Protein AF-A0A0F3P1A0-F1 (afdb_monomer_lite)

Organism: NCBI:txid1359175

pLDDT: mean 90.3, std 9.81, range [56.38, 98.12]

Structure (mmCIF, N/CA/C/O backbone):
data_AF-A0A0F3P1A0-F1
#
_entry.id   AF-A0A0F3P1A0-F1
#
loop_
_atom_site.group_PDB
_atom_site.id
_atom_site.type_symbol
_atom_site.label_atom_id
_atom_site.label_alt_id
_atom_site.label_comp_id
_atom_site.label_asym_id
_atom_site.label_entity_id
_atom_site.label_seq_id
_atom_site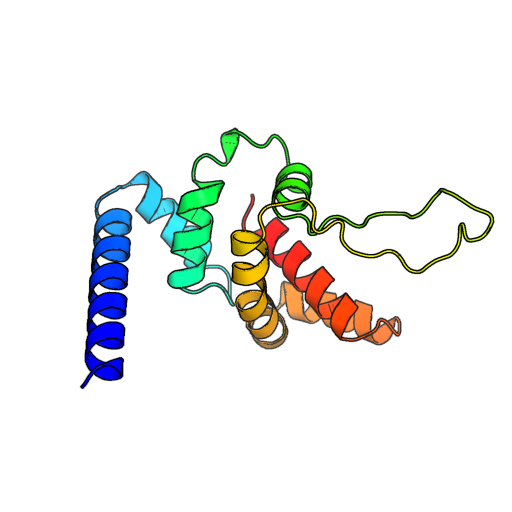.pdbx_PDB_ins_code
_atom_site.Cartn_x
_atom_site.Cartn_y
_atom_site.Cartn_z
_atom_site.occupancy
_atom_site.B_iso_or_equiv
_atom_site.auth_seq_id
_atom_site.auth_comp_id
_atom_site.auth_asym_id
_atom_site.auth_atom_id
_atom_site.pdbx_PDB_model_num
ATOM 1 N N . MET A 1 1 ? 11.809 9.428 28.218 1.00 76.19 1 MET A N 1
ATOM 2 C CA . MET A 1 1 ? 10.905 10.558 28.530 1.00 76.19 1 MET A CA 1
ATOM 3 C C . MET A 1 1 ? 10.179 11.148 27.311 1.00 76.19 1 MET A C 1
ATOM 5 O O . MET A 1 1 ? 8.964 11.060 27.294 1.00 76.19 1 MET A O 1
ATOM 9 N N . HIS A 1 2 ? 10.830 11.709 26.273 1.00 89.69 2 HIS A N 1
ATOM 10 C CA . HIS A 1 2 ? 10.086 12.252 25.104 1.00 89.69 2 HIS A CA 1
ATOM 11 C C . HIS A 1 2 ? 9.633 11.184 24.087 1.00 89.69 2 HIS A C 1
ATOM 13 O O . HIS A 1 2 ? 8.513 11.244 23.590 1.00 89.69 2 HIS A O 1
ATOM 19 N N . ILE A 1 3 ? 10.477 10.185 23.799 1.00 94.25 3 ILE A N 1
ATOM 20 C CA . ILE A 1 3 ? 10.139 9.106 22.852 1.00 94.25 3 ILE A CA 1
ATOM 21 C C . ILE A 1 3 ? 8.963 8.268 23.373 1.00 94.25 3 ILE A C 1
ATOM 23 O O . ILE A 1 3 ? 7.989 8.090 22.654 1.00 94.25 3 ILE A O 1
ATOM 27 N N . GLU A 1 4 ? 9.003 7.852 24.641 1.00 95.50 4 GLU A N 1
ATOM 28 C CA . GLU A 1 4 ? 7.922 7.085 25.290 1.00 95.50 4 GLU A CA 1
ATOM 29 C C . GLU A 1 4 ? 6.580 7.834 25.271 1.00 95.50 4 GLU A C 1
ATOM 31 O O . GLU A 1 4 ? 5.522 7.233 25.078 1.00 95.50 4 GLU A O 1
ATOM 36 N N . PHE A 1 5 ? 6.612 9.163 25.427 1.00 96.38 5 PHE A N 1
ATOM 37 C CA . PHE A 1 5 ? 5.421 9.997 25.293 1.00 96.38 5 PHE A CA 1
ATOM 38 C C . PHE A 1 5 ? 4.851 9.928 23.869 1.00 96.38 5 PHE A C 1
ATOM 40 O O . PHE A 1 5 ? 3.666 9.659 23.695 1.00 96.38 5 PHE A O 1
ATOM 47 N N . LEU A 1 6 ? 5.687 10.101 22.839 1.00 96.75 6 LEU A N 1
ATOM 48 C CA . LEU A 1 6 ? 5.242 10.011 21.444 1.00 96.75 6 LEU A CA 1
ATOM 49 C C . LEU A 1 6 ? 4.725 8.612 21.082 1.00 96.75 6 LEU A C 1
ATOM 51 O O . LEU A 1 6 ? 3.733 8.501 20.366 1.00 96.75 6 LEU A O 1
ATOM 55 N N . GLU A 1 7 ? 5.353 7.551 21.585 1.00 96.44 7 GLU A N 1
ATOM 56 C CA . GLU A 1 7 ? 4.877 6.174 21.405 1.00 96.44 7 GLU A CA 1
ATOM 57 C C . GLU A 1 7 ? 3.496 5.966 22.033 1.00 96.44 7 GLU A C 1
ATOM 59 O O . GLU A 1 7 ? 2.625 5.338 21.425 1.00 96.44 7 GLU A O 1
ATOM 64 N N . THR A 1 8 ? 3.268 6.552 23.210 1.00 97.00 8 THR A N 1
ATOM 65 C CA . THR A 1 8 ? 1.964 6.529 23.881 1.00 97.00 8 THR A CA 1
ATOM 66 C C . THR A 1 8 ? 0.910 7.256 23.047 1.00 97.00 8 THR A C 1
ATOM 68 O O . THR A 1 8 ? -0.121 6.664 22.731 1.00 97.00 8 THR A O 1
ATOM 71 N N . GLN A 1 9 ? 1.202 8.474 22.574 1.00 96.88 9 GLN A N 1
ATOM 72 C CA . GLN A 1 9 ? 0.285 9.227 21.709 1.00 96.88 9 GLN A CA 1
ATOM 73 C C . GLN A 1 9 ? -0.031 8.481 20.402 1.00 96.88 9 GLN A C 1
ATOM 75 O O . GLN A 1 9 ? -1.174 8.485 19.945 1.00 96.88 9 GLN A O 1
ATOM 80 N N . ILE A 1 10 ? 0.961 7.826 19.784 1.00 95.62 10 ILE A N 1
ATOM 81 C CA . ILE A 1 10 ? 0.745 7.011 18.578 1.00 95.62 10 ILE A CA 1
ATOM 82 C C . ILE A 1 10 ? -0.238 5.881 18.882 1.00 95.62 10 ILE A C 1
ATOM 84 O O . ILE A 1 10 ? -1.197 5.693 18.135 1.00 95.62 10 ILE A O 1
ATOM 88 N N . LYS A 1 11 ? -0.032 5.164 19.989 1.00 96.12 11 LYS A N 1
ATOM 89 C CA . LYS A 1 11 ? -0.885 4.044 20.388 1.00 96.12 11 LYS A CA 1
ATOM 90 C C . LYS A 1 11 ? -2.317 4.489 20.685 1.00 96.12 11 LYS A C 1
ATOM 92 O O . LYS A 1 11 ? -3.255 3.819 20.261 1.00 96.12 11 LYS A O 1
ATOM 97 N N . GLU A 1 12 ? -2.493 5.617 21.367 1.00 97.56 12 GLU A N 1
ATOM 98 C CA . GLU A 1 12 ? -3.812 6.202 21.634 1.00 97.56 12 GLU A CA 1
ATOM 99 C C . GLU A 1 12 ? -4.544 6.554 20.335 1.00 97.56 12 GLU A C 1
ATOM 101 O O . GLU A 1 12 ? -5.702 6.181 20.142 1.00 97.56 12 GLU A O 1
ATOM 106 N N . ILE A 1 13 ? -3.856 7.205 19.394 1.00 96.50 13 ILE A N 1
ATOM 107 C CA . ILE A 1 13 ? -4.433 7.553 18.091 1.00 96.50 13 ILE A CA 1
ATOM 108 C C . ILE A 1 13 ? -4.792 6.288 17.299 1.00 96.50 13 ILE A C 1
ATOM 110 O O . ILE A 1 13 ? -5.871 6.217 16.711 1.00 96.50 13 ILE A O 1
ATOM 114 N N . GLU A 1 14 ? -3.932 5.268 17.296 1.00 95.75 14 GLU A N 1
ATOM 115 C CA . GLU A 1 14 ? -4.218 3.987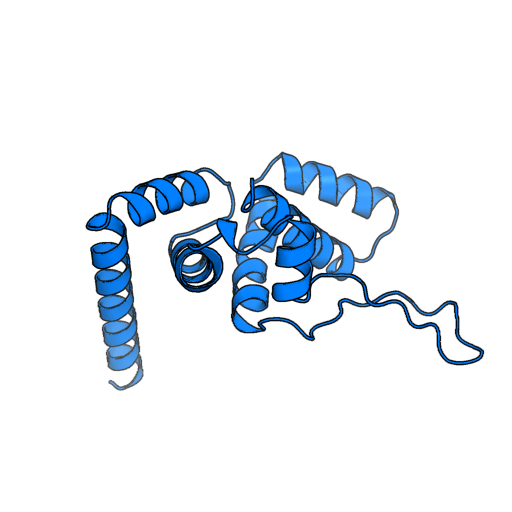 16.642 1.00 95.75 14 GLU A CA 1
ATOM 116 C C . GLU A 1 14 ? -5.454 3.300 17.246 1.00 95.75 14 GLU A C 1
ATOM 118 O O . GLU A 1 14 ? -6.289 2.767 16.510 1.00 95.75 14 GLU A O 1
ATOM 123 N N . GLN A 1 15 ? -5.632 3.365 18.569 1.00 96.56 15 GLN A N 1
ATOM 124 C CA . GLN A 1 15 ? -6.832 2.860 19.240 1.00 96.56 15 GLN A CA 1
ATOM 125 C C . GLN A 1 15 ? -8.088 3.638 18.840 1.00 96.56 15 GLN A C 1
ATOM 127 O O . GLN A 1 15 ? -9.106 3.016 18.533 1.00 96.56 15 GLN A O 1
ATOM 132 N N . LEU A 1 16 ? -8.020 4.971 18.781 1.00 97.44 16 LEU A N 1
ATOM 133 C CA . LEU A 1 16 ? -9.140 5.815 18.353 1.00 97.44 16 LEU A CA 1
ATOM 134 C C . LEU A 1 16 ? -9.544 5.539 16.899 1.00 97.44 16 LEU A C 1
ATOM 136 O O . LEU A 1 16 ? -10.735 5.432 16.600 1.00 97.44 16 LEU A O 1
ATOM 140 N N . ILE A 1 17 ? -8.570 5.359 16.003 1.00 96.19 17 ILE A N 1
ATOM 141 C CA . ILE A 1 17 ? -8.812 4.979 14.604 1.00 96.19 17 ILE A CA 1
ATOM 142 C C . ILE A 1 17 ? -9.539 3.634 14.535 1.00 96.19 17 ILE A C 1
ATOM 144 O O . ILE A 1 17 ? -10.571 3.520 13.870 1.00 96.19 17 ILE A O 1
ATOM 148 N N . ASN A 1 18 ? -9.036 2.622 15.246 1.00 95.25 18 ASN A N 1
ATOM 149 C CA . ASN A 1 18 ? -9.639 1.290 15.256 1.00 95.25 18 ASN A CA 1
ATOM 150 C C . ASN A 1 18 ? -11.051 1.310 15.852 1.00 95.25 18 ASN A C 1
ATOM 152 O O . ASN A 1 18 ? -11.957 0.670 15.317 1.00 95.25 18 ASN A O 1
ATOM 156 N N . TYR A 1 19 ? -11.259 2.080 16.922 1.00 97.12 19 TYR A N 1
ATOM 157 C CA . TYR A 1 19 ? -12.572 2.290 17.521 1.00 97.12 19 TYR A CA 1
ATOM 158 C C . TYR A 1 19 ? -13.547 2.919 16.517 1.00 97.12 19 TYR A C 1
ATOM 160 O O . TYR A 1 19 ? -14.659 2.423 16.345 1.00 97.12 19 TYR A O 1
ATOM 168 N N . HIS A 1 20 ? -13.129 3.965 15.800 1.00 95.88 20 HIS A N 1
ATOM 169 C CA . HIS A 1 20 ? -13.961 4.610 14.785 1.00 95.88 20 HIS A CA 1
ATOM 170 C C . HIS A 1 20 ? -14.322 3.657 13.633 1.00 95.88 20 HIS A C 1
ATOM 172 O O . HIS A 1 20 ? -15.485 3.577 13.241 1.00 95.88 20 HIS A O 1
ATOM 178 N N . ILE A 1 21 ? -13.349 2.894 13.119 1.00 95.00 21 ILE A N 1
ATOM 179 C CA . ILE A 1 21 ? -13.580 1.905 12.053 1.00 95.00 21 ILE A CA 1
ATOM 180 C C . ILE A 1 21 ? -14.564 0.827 12.518 1.00 95.00 21 ILE A C 1
ATOM 182 O O . ILE A 1 21 ? -15.486 0.494 11.782 1.00 95.00 21 ILE A O 1
ATOM 186 N N . LYS A 1 22 ? -14.399 0.302 13.737 1.00 95.12 22 LYS A N 1
ATOM 187 C CA . LYS A 1 22 ? -15.247 -0.770 14.279 1.00 95.12 22 LYS A CA 1
ATOM 188 C C . LYS A 1 22 ? -16.694 -0.325 14.508 1.00 95.12 22 LYS A C 1
ATOM 190 O O . LYS A 1 22 ? -17.609 -1.111 14.284 1.00 95.12 22 LYS A O 1
ATOM 195 N N . ASN A 1 23 ? -16.907 0.917 14.940 1.00 96.44 23 ASN A N 1
ATOM 196 C CA . ASN A 1 23 ? -18.242 1.432 15.263 1.00 96.44 23 ASN A CA 1
ATOM 197 C C . ASN A 1 23 ? -19.016 1.980 14.057 1.00 96.44 23 ASN A C 1
ATOM 199 O O . ASN A 1 23 ? -20.190 2.319 14.182 1.00 96.44 23 ASN A O 1
ATOM 203 N N . ASN A 1 24 ? -18.395 2.046 12.880 1.00 95.19 24 ASN A N 1
ATOM 204 C CA . ASN A 1 24 ? -19.076 2.377 11.638 1.00 95.19 24 ASN A CA 1
ATOM 205 C C . ASN A 1 24 ? -19.233 1.109 10.787 1.00 95.19 24 ASN A C 1
ATOM 207 O O . ASN A 1 24 ? -18.247 0.545 10.322 1.00 95.19 24 ASN A O 1
ATOM 211 N N . LYS A 1 25 ? -20.476 0.669 10.552 1.00 93.69 25 LYS A N 1
ATOM 212 C CA . LYS A 1 25 ? -20.773 -0.596 9.852 1.00 93.69 25 LYS A CA 1
ATOM 213 C C . LYS A 1 25 ? -20.146 -0.682 8.453 1.00 93.69 25 LYS A C 1
ATOM 215 O O . LYS A 1 25 ? -19.631 -1.733 8.085 1.00 93.69 25 LYS A O 1
ATOM 220 N N . ASP A 1 26 ? -20.182 0.405 7.683 1.00 91.19 26 ASP A N 1
ATOM 221 C CA . ASP A 1 26 ? -19.602 0.446 6.336 1.00 91.19 26 ASP A CA 1
ATOM 222 C C . ASP A 1 26 ? -18.069 0.351 6.384 1.00 91.19 26 ASP A C 1
ATOM 224 O O . ASP A 1 26 ? -17.472 -0.491 5.707 1.00 91.19 26 ASP A O 1
ATOM 228 N N . LEU A 1 27 ? -17.430 1.147 7.247 1.00 92.38 27 LEU A N 1
ATOM 229 C CA . LEU A 1 27 ? -15.975 1.113 7.415 1.00 92.38 27 LEU A CA 1
ATOM 230 C C . LEU A 1 27 ? -15.493 -0.234 7.951 1.00 92.38 27 LEU A C 1
ATOM 232 O O . LEU A 1 27 ? -14.482 -0.740 7.471 1.00 92.38 27 LEU A O 1
ATOM 236 N N . HIS A 1 28 ? -16.216 -0.831 8.898 1.00 93.50 28 HIS A N 1
ATOM 237 C CA . HIS A 1 28 ? -15.891 -2.140 9.448 1.00 93.50 28 HIS A CA 1
ATOM 238 C C . HIS A 1 28 ? -15.913 -3.227 8.367 1.00 93.50 28 HIS A C 1
ATOM 240 O O . HIS A 1 28 ? -14.945 -3.973 8.226 1.00 93.50 28 HIS A O 1
ATOM 246 N N . ASN A 1 29 ? -16.964 -3.270 7.544 1.00 92.38 29 ASN A N 1
ATOM 247 C CA . ASN A 1 29 ? -17.064 -4.233 6.446 1.00 92.38 29 ASN A CA 1
ATOM 248 C C . ASN A 1 29 ? -15.924 -4.057 5.431 1.00 92.38 29 ASN A C 1
ATOM 250 O O . ASN A 1 29 ? -15.290 -5.033 5.028 1.00 92.38 29 ASN A O 1
ATOM 254 N N . LYS A 1 30 ? -15.617 -2.811 5.049 1.00 91.62 30 LYS A N 1
ATOM 255 C CA . LYS A 1 30 ? -14.497 -2.510 4.143 1.00 91.62 30 LYS A CA 1
ATOM 256 C C . LYS A 1 30 ? -13.145 -2.881 4.766 1.00 91.62 30 LYS A C 1
ATOM 258 O O . LYS A 1 30 ? -12.286 -3.412 4.067 1.00 91.62 30 LYS A O 1
ATOM 263 N N . ALA A 1 31 ? -12.957 -2.653 6.067 1.00 93.19 31 ALA A N 1
ATOM 264 C CA . ALA A 1 31 ? -11.748 -3.044 6.790 1.00 93.19 31 ALA A CA 1
ATOM 265 C C . ALA A 1 31 ? -11.543 -4.566 6.777 1.00 93.19 31 ALA A C 1
ATOM 267 O O . ALA A 1 31 ? -10.454 -5.017 6.431 1.00 93.19 31 ALA A O 1
ATOM 268 N N . MET A 1 32 ? -12.595 -5.343 7.054 1.00 93.44 32 MET A N 1
ATOM 269 C CA . MET A 1 32 ? -12.559 -6.813 7.020 1.00 93.44 32 MET A CA 1
ATOM 270 C C . MET A 1 32 ? -12.176 -7.352 5.635 1.00 93.44 32 MET A C 1
ATOM 272 O O . MET A 1 32 ? -11.373 -8.277 5.517 1.00 93.44 32 MET A O 1
ATOM 276 N N . LEU A 1 33 ? -12.700 -6.744 4.564 1.00 92.31 33 LEU A N 1
ATOM 277 C CA . LEU A 1 33 ? -12.312 -7.103 3.197 1.00 92.31 33 LEU A CA 1
ATOM 278 C C . LEU A 1 33 ? -10.831 -6.809 2.934 1.00 92.31 33 LEU A C 1
ATOM 280 O O . LEU A 1 33 ? -10.131 -7.647 2.368 1.00 92.31 33 LEU A O 1
ATOM 284 N N . LEU A 1 34 ? -10.329 -5.652 3.373 1.00 92.75 34 LEU A N 1
ATOM 285 C CA . LEU A 1 34 ? -8.914 -5.304 3.225 1.00 92.75 34 LEU A CA 1
ATOM 286 C C . LEU A 1 34 ? -7.998 -6.219 4.052 1.00 92.75 34 LEU A C 1
ATOM 288 O O . LEU A 1 34 ? -6.905 -6.545 3.598 1.00 92.75 34 LEU A O 1
ATOM 292 N N . GLU A 1 35 ? -8.431 -6.644 5.238 1.00 92.88 35 GLU A N 1
ATOM 293 C CA . GLU A 1 35 ? -7.708 -7.587 6.101 1.00 92.88 35 GLU A CA 1
ATOM 294 C C . GLU A 1 35 ? -7.542 -8.965 5.472 1.00 92.88 35 GLU A C 1
ATOM 296 O O . GLU A 1 35 ? -6.499 -9.596 5.633 1.00 92.88 35 GLU A O 1
ATOM 301 N N . SER A 1 36 ? -8.521 -9.401 4.679 1.00 94.00 36 SER A N 1
ATOM 302 C CA . SER A 1 36 ? -8.444 -10.681 3.971 1.00 94.00 36 SER A CA 1
ATOM 303 C C . SER A 1 36 ? -7.318 -10.749 2.929 1.00 94.00 36 SER A C 1
ATOM 305 O O . SER A 1 36 ? -6.973 -11.839 2.474 1.00 94.00 36 SER A O 1
ATOM 307 N N . ILE A 1 37 ? -6.727 -9.609 2.544 1.00 94.44 37 ILE A N 1
ATOM 308 C CA . ILE A 1 37 ? -5.653 -9.532 1.550 1.00 94.44 37 ILE A CA 1
ATOM 309 C C . ILE A 1 37 ? -4.298 -9.728 2.251 1.00 94.44 37 ILE A C 1
ATOM 311 O O . ILE A 1 37 ? -3.827 -8.819 2.946 1.00 94.44 37 ILE A O 1
ATOM 315 N N . PRO A 1 38 ? -3.584 -10.852 2.018 1.00 94.62 38 PRO A N 1
ATOM 316 C CA . PRO A 1 38 ? -2.301 -11.092 2.665 1.00 94.62 38 PRO A CA 1
ATOM 317 C C . PRO A 1 38 ? -1.300 -9.985 2.334 1.00 94.62 38 PRO A C 1
ATOM 319 O O . PRO A 1 38 ? -1.068 -9.680 1.161 1.00 94.62 38 PRO A O 1
ATOM 322 N N . GLY A 1 39 ? -0.699 -9.415 3.379 1.00 92.44 39 GLY A N 1
ATOM 323 C CA . GLY A 1 39 ? 0.242 -8.300 3.296 1.00 92.44 39 GLY A CA 1
ATOM 324 C C . GLY A 1 39 ? -0.347 -6.946 3.698 1.00 92.44 39 GLY A C 1
ATOM 325 O O . GLY A 1 39 ? 0.424 -6.025 3.956 1.00 92.44 39 GLY A O 1
ATOM 326 N N . ILE A 1 40 ? -1.670 -6.813 3.808 1.00 94.38 40 ILE A N 1
ATOM 327 C CA . ILE A 1 40 ? -2.321 -5.597 4.306 1.00 94.38 40 ILE A CA 1
ATOM 328 C C . ILE A 1 40 ? -2.548 -5.715 5.815 1.00 94.38 40 ILE A C 1
ATOM 330 O O . ILE A 1 40 ? -3.119 -6.689 6.284 1.00 94.38 40 ILE A O 1
ATOM 334 N N . GLY A 1 41 ? -2.105 -4.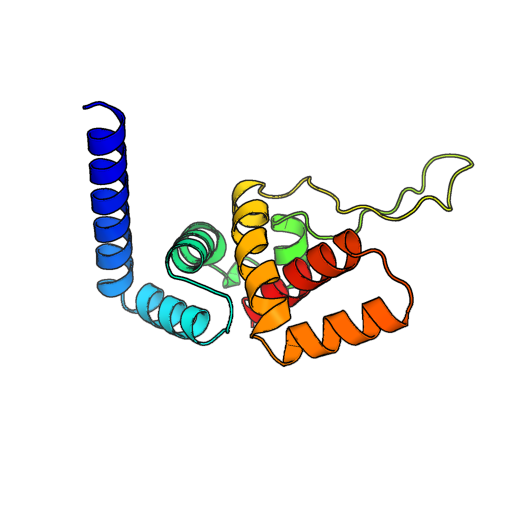709 6.574 1.00 92.31 41 GLY A N 1
ATOM 335 C CA . GLY A 1 41 ? -2.326 -4.622 8.022 1.00 92.31 41 GLY A CA 1
ATOM 336 C C . GLY A 1 41 ? -3.118 -3.378 8.423 1.00 92.31 41 GLY A C 1
ATOM 337 O O . GLY A 1 41 ? -3.308 -2.473 7.606 1.00 92.31 41 GLY A O 1
ATOM 338 N N . ALA A 1 42 ? -3.516 -3.305 9.697 1.00 92.69 42 ALA A N 1
ATOM 339 C CA . ALA A 1 42 ? -4.414 -2.281 10.251 1.00 92.69 42 ALA A CA 1
ATOM 340 C C . ALA A 1 42 ? -4.050 -0.837 9.862 1.00 92.69 42 ALA A C 1
ATOM 342 O O . ALA A 1 42 ? -4.898 -0.071 9.409 1.00 92.69 42 ALA A O 1
ATOM 343 N N . LYS A 1 43 ? -2.765 -0.466 9.936 1.00 93.06 43 LYS A N 1
ATOM 344 C CA . LYS A 1 43 ? -2.306 0.879 9.553 1.00 93.06 43 LYS A CA 1
ATOM 345 C C . LYS A 1 43 ? -2.562 1.198 8.077 1.00 93.06 43 LYS A C 1
ATOM 347 O O . LYS A 1 43 ? -3.017 2.289 7.746 1.00 93.06 43 LYS A O 1
ATOM 352 N N . THR A 1 44 ? -2.287 0.252 7.180 1.00 93.69 44 THR A N 1
ATOM 353 C CA . THR A 1 44 ? -2.568 0.419 5.747 1.00 93.69 44 THR A CA 1
ATOM 354 C C . THR A 1 44 ? -4.068 0.442 5.491 1.00 93.69 44 THR A C 1
ATOM 356 O O . THR A 1 44 ? -4.508 1.262 4.693 1.00 93.69 44 THR A O 1
ATOM 359 N N . GLN A 1 45 ? -4.852 -0.394 6.178 1.00 93.06 45 GLN A N 1
ATOM 360 C CA . GLN A 1 45 ? -6.315 -0.383 6.072 1.00 93.06 45 GLN A CA 1
ATOM 361 C C . GLN A 1 45 ? -6.876 0.985 6.442 1.00 93.06 45 GLN A C 1
ATOM 363 O O . GLN A 1 45 ? -7.612 1.564 5.653 1.00 93.06 45 GLN A O 1
ATOM 368 N N . ALA A 1 46 ? -6.470 1.542 7.585 1.00 94.06 46 ALA A N 1
ATOM 369 C CA . ALA A 1 46 ? -6.909 2.858 8.030 1.00 94.06 46 ALA A CA 1
ATOM 370 C C . ALA A 1 46 ? -6.587 3.954 7.005 1.00 94.06 46 ALA A C 1
ATOM 372 O O . ALA A 1 46 ? -7.448 4.768 6.681 1.00 94.06 46 ALA A O 1
ATOM 373 N N . ILE A 1 47 ? -5.376 3.942 6.436 1.00 93.19 47 ILE A N 1
ATOM 374 C CA . ILE A 1 47 ? -4.977 4.892 5.388 1.00 93.19 47 ILE A CA 1
ATOM 375 C C . ILE A 1 47 ? -5.821 4.692 4.121 1.00 93.19 47 ILE A C 1
ATOM 377 O O . ILE A 1 47 ? -6.317 5.659 3.546 1.00 93.19 47 ILE A O 1
ATOM 381 N N . VAL A 1 48 ? -6.012 3.447 3.680 1.00 91.94 48 VAL A N 1
ATOM 382 C CA . VAL A 1 48 ? -6.839 3.128 2.509 1.00 91.94 48 VAL A CA 1
ATOM 383 C C . VAL A 1 48 ? -8.274 3.591 2.726 1.00 91.94 48 VAL A C 1
ATOM 385 O O . VAL A 1 48 ? -8.817 4.249 1.851 1.00 91.94 48 VAL A O 1
ATOM 388 N N . LEU A 1 49 ? -8.874 3.334 3.886 1.00 92.06 49 LEU A N 1
ATOM 389 C CA . LEU A 1 49 ? -10.222 3.798 4.207 1.00 92.06 49 LEU A CA 1
ATOM 390 C C . LEU A 1 49 ? -10.286 5.329 4.255 1.00 92.06 49 LEU A C 1
ATOM 392 O O . LEU A 1 49 ? -11.174 5.916 3.651 1.00 92.06 49 LEU A O 1
ATOM 396 N N . ALA A 1 50 ? -9.313 6.002 4.868 1.00 91.25 50 ALA A N 1
ATOM 397 C CA . ALA A 1 50 ? -9.299 7.463 4.934 1.00 91.25 50 ALA A CA 1
ATOM 398 C C . ALA A 1 50 ? -9.275 8.128 3.543 1.00 91.25 50 ALA A C 1
ATOM 400 O O . ALA A 1 50 ? -9.958 9.127 3.325 1.00 91.25 50 ALA A O 1
ATOM 401 N N . PHE A 1 51 ? -8.519 7.573 2.588 1.00 87.69 51 PHE A N 1
ATOM 402 C CA . PHE A 1 51 ? -8.382 8.160 1.249 1.00 87.69 51 PHE A CA 1
ATOM 403 C C . PHE A 1 51 ? -9.333 7.575 0.196 1.00 87.69 51 PHE A C 1
ATOM 405 O O . PHE A 1 51 ? -9.648 8.260 -0.776 1.00 87.69 51 PHE A O 1
ATOM 412 N N . LEU A 1 52 ? -9.763 6.322 0.356 1.00 83.31 52 LEU A N 1
ATOM 413 C CA . LEU A 1 52 ? -10.491 5.542 -0.651 1.00 83.31 52 LEU A CA 1
ATOM 414 C C . LEU A 1 52 ? -11.835 4.983 -0.148 1.00 83.31 52 LEU A C 1
ATOM 416 O O . LEU A 1 52 ? -12.468 4.247 -0.898 1.00 83.31 52 LEU A O 1
ATOM 420 N N . ALA A 1 53 ? -12.322 5.322 1.058 1.00 72.12 53 ALA A N 1
ATOM 421 C CA . ALA A 1 53 ? -13.628 4.832 1.541 1.00 72.12 53 ALA A CA 1
ATOM 422 C C . ALA A 1 53 ? -14.789 5.178 0.596 1.00 72.12 53 ALA A C 1
ATOM 424 O O . ALA A 1 53 ? -15.731 4.395 0.474 1.00 72.12 53 ALA A O 1
ATOM 425 N N . ASN A 1 54 ? -14.691 6.302 -0.120 1.00 73.06 54 ASN A N 1
ATOM 426 C CA . ASN A 1 54 ? -15.615 6.678 -1.190 1.00 73.06 54 ASN A CA 1
ATOM 427 C C . ASN A 1 54 ? -15.110 6.162 -2.542 1.00 73.06 54 ASN A C 1
ATOM 429 O O . ASN A 1 54 ? -14.843 6.937 -3.462 1.00 73.06 54 ASN A O 1
ATOM 433 N N . ILE A 1 55 ? -14.930 4.845 -2.626 1.00 66.88 55 ILE A N 1
ATOM 434 C CA . ILE A 1 55 ? -14.337 4.148 -3.771 1.00 66.88 55 ILE A CA 1
ATOM 435 C C . ILE A 1 55 ? -15.134 4.372 -5.068 1.00 66.88 55 ILE A C 1
ATOM 437 O O . ILE A 1 55 ? -14.552 4.419 -6.149 1.00 66.88 55 ILE A O 1
ATOM 441 N N . GLU A 1 56 ? -16.438 4.635 -4.928 1.00 66.75 56 GLU A N 1
ATOM 442 C CA . GLU A 1 56 ? -17.385 4.990 -5.993 1.00 66.75 56 GLU A CA 1
ATOM 443 C C . GLU A 1 56 ? -17.022 6.286 -6.732 1.00 66.75 56 GLU A C 1
ATOM 445 O O . GLU A 1 56 ? -17.472 6.510 -7.852 1.00 66.75 56 GLU A O 1
ATOM 450 N N . LYS A 1 57 ? -16.171 7.145 -6.150 1.00 77.69 57 LYS A N 1
ATOM 451 C CA . LYS A 1 57 ? -15.659 8.340 -6.844 1.00 77.69 57 LYS A CA 1
ATOM 452 C C . LYS A 1 57 ? -14.690 8.002 -7.973 1.00 77.69 57 LYS A C 1
ATOM 454 O O . LYS A 1 57 ? -14.418 8.854 -8.817 1.00 77.69 57 LYS A O 1
ATOM 459 N N . PHE A 1 58 ? -14.138 6.794 -7.976 1.00 84.94 58 PHE A N 1
ATOM 460 C CA . PHE A 1 58 ? -13.295 6.310 -9.055 1.00 84.94 58 PHE A CA 1
ATOM 461 C C . PHE A 1 58 ? -14.124 5.401 -9.952 1.00 84.94 58 PHE A C 1
ATOM 463 O O . PHE A 1 58 ? -14.822 4.521 -9.466 1.00 84.94 58 PHE A O 1
ATOM 470 N N . SER A 1 59 ? -14.004 5.576 -11.265 1.00 85.44 59 SER A N 1
ATOM 471 C CA . SER A 1 59 ? -14.667 4.715 -12.249 1.00 85.44 59 SER A CA 1
ATOM 472 C C . SER A 1 59 ? -13.825 3.505 -12.660 1.00 85.44 59 SER A C 1
ATOM 474 O O . SER A 1 59 ? -14.271 2.675 -13.448 1.00 85.44 59 SER A O 1
ATOM 476 N N . SER A 1 60 ? -12.572 3.411 -12.191 1.00 89.19 60 SER A N 1
ATOM 477 C CA . SER A 1 60 ? -11.725 2.236 -12.412 1.00 89.19 60 SER A CA 1
ATOM 478 C C . SER A 1 60 ? -10.502 2.195 -11.496 1.00 89.19 60 SER A C 1
ATOM 480 O O . SER A 1 60 ? -9.941 3.227 -11.116 1.00 89.19 60 SER A O 1
ATOM 482 N N . ALA A 1 61 ? -9.953 0.993 -11.304 1.00 88.94 61 ALA A N 1
ATOM 483 C CA . ALA A 1 61 ? -8.671 0.796 -10.626 1.00 88.94 61 ALA A CA 1
ATOM 484 C C . ALA A 1 61 ? -7.513 1.585 -11.275 1.00 88.94 61 ALA A C 1
ATOM 486 O O . ALA A 1 61 ? -6.554 1.967 -10.604 1.00 88.94 61 ALA A O 1
ATOM 487 N N . LYS A 1 62 ? -7.582 1.878 -12.585 1.00 89.62 62 LYS A N 1
ATOM 488 C CA . LYS A 1 62 ? -6.578 2.712 -13.271 1.00 89.62 62 LYS A CA 1
ATOM 489 C C . LYS A 1 62 ? -6.579 4.148 -12.742 1.00 89.62 62 LYS A C 1
ATOM 491 O O . LYS A 1 62 ? -5.502 4.731 -12.611 1.00 89.62 62 LYS A O 1
ATOM 496 N N . GLN A 1 63 ? -7.751 4.701 -12.426 1.00 91.31 63 GLN A N 1
ATOM 497 C CA . GLN A 1 63 ? -7.854 6.033 -11.833 1.00 91.31 63 GLN A CA 1
ATOM 498 C C . GLN A 1 63 ? -7.295 6.051 -10.415 1.00 91.31 63 GLN A C 1
ATOM 500 O O . GLN A 1 63 ? -6.555 6.970 -10.078 1.00 91.31 63 GLN A O 1
ATOM 505 N N . VAL A 1 64 ? -7.531 5.000 -9.627 1.00 91.81 64 VAL A N 1
ATOM 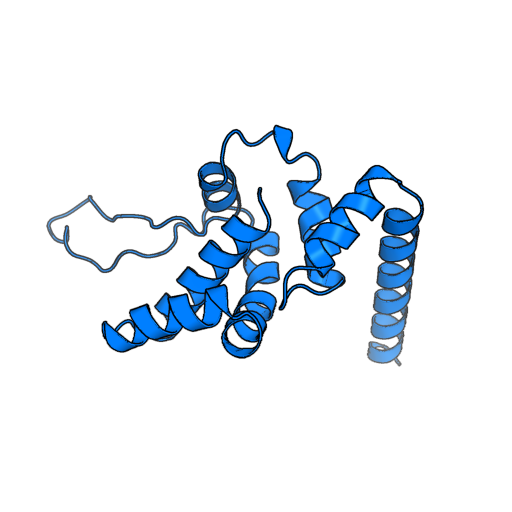506 C CA . VAL A 1 64 ? -6.909 4.864 -8.301 1.00 91.81 64 VAL A CA 1
ATOM 507 C C . VAL A 1 64 ? -5.386 4.812 -8.416 1.00 91.81 64 VAL A C 1
ATOM 509 O O . VAL A 1 64 ? -4.678 5.536 -7.723 1.00 91.81 64 VAL A O 1
ATOM 512 N N . VAL A 1 65 ? -4.850 4.026 -9.353 1.00 92.88 65 VAL A N 1
ATOM 513 C CA . VAL A 1 65 ? -3.401 3.967 -9.612 1.00 92.88 65 VAL A CA 1
ATOM 514 C C . VAL A 1 65 ? -2.830 5.338 -9.991 1.00 92.88 65 VAL A C 1
ATOM 516 O O . VAL A 1 65 ? -1.724 5.674 -9.555 1.00 92.88 65 VAL A O 1
ATOM 519 N N . ALA A 1 66 ? -3.560 6.128 -10.782 1.00 92.31 66 ALA A N 1
ATOM 520 C CA . ALA A 1 66 ? -3.173 7.493 -11.130 1.00 92.31 66 ALA A CA 1
ATOM 521 C C . ALA A 1 66 ? -3.239 8.436 -9.917 1.00 92.31 66 ALA A C 1
ATOM 523 O O . ALA A 1 66 ? -2.286 9.175 -9.674 1.00 92.31 66 ALA A O 1
ATOM 524 N N . PHE A 1 67 ? -4.297 8.339 -9.107 1.00 91.88 67 PHE A N 1
ATOM 525 C CA . PHE A 1 67 ? -4.465 9.099 -7.870 1.00 91.88 67 PHE A CA 1
ATOM 526 C C . PHE A 1 67 ? -3.353 8.815 -6.855 1.00 91.88 67 PHE A C 1
ATOM 528 O O . PHE A 1 67 ? -2.866 9.733 -6.207 1.00 91.88 67 PHE A O 1
ATOM 535 N N . VAL A 1 68 ? -2.877 7.570 -6.761 1.00 93.12 68 VAL A N 1
ATOM 536 C CA . VAL A 1 68 ? -1.715 7.190 -5.934 1.00 93.12 68 VAL A CA 1
ATOM 537 C C . VAL A 1 68 ? -0.382 7.587 -6.598 1.00 93.12 68 VAL A C 1
ATOM 539 O O . VAL A 1 68 ? 0.647 7.760 -5.938 1.00 93.12 68 VAL A O 1
ATOM 542 N N . GLY A 1 69 ? -0.363 7.770 -7.920 1.00 93.75 69 GLY A N 1
ATOM 543 C CA . GLY A 1 69 ? 0.833 8.121 -8.690 1.00 93.75 69 GLY A CA 1
ATOM 544 C C . GLY A 1 69 ? 1.758 6.934 -8.980 1.00 93.75 69 GLY A C 1
ATOM 545 O O . GLY A 1 69 ? 2.969 7.128 -9.131 1.00 93.75 69 GLY A O 1
ATOM 546 N N . LEU A 1 70 ? 1.206 5.714 -9.035 1.00 94.62 70 LEU A N 1
ATOM 547 C CA . LEU A 1 70 ? 1.905 4.467 -9.394 1.00 94.62 70 LEU A CA 1
ATOM 548 C C . LEU A 1 70 ? 1.799 4.130 -10.893 1.00 94.62 70 LEU A C 1
ATOM 550 O O . LEU A 1 70 ? 2.342 3.123 -11.353 1.00 94.62 70 LEU A O 1
ATOM 554 N N . ASN A 1 71 ? 1.110 4.958 -11.678 1.00 92.12 71 ASN A N 1
ATOM 555 C CA . ASN A 1 71 ? 1.049 4.809 -13.127 1.00 92.12 71 ASN A CA 1
ATOM 556 C C . ASN A 1 71 ? 2.423 5.101 -13.768 1.00 92.12 71 ASN A C 1
ATOM 558 O O . ASN A 1 71 ? 3.090 6.065 -13.379 1.00 92.12 71 ASN A O 1
ATOM 562 N N . PRO A 1 72 ? 2.847 4.306 -14.767 1.00 88.25 72 PRO A N 1
ATOM 563 C CA . PRO A 1 72 ? 3.986 4.625 -15.609 1.00 88.25 72 PRO A CA 1
ATOM 564 C C . PRO A 1 72 ? 3.798 5.987 -16.275 1.00 88.25 72 PRO A C 1
ATOM 566 O O . PRO A 1 72 ? 2.727 6.307 -16.787 1.00 88.25 72 PRO A O 1
ATOM 569 N N . LYS A 1 73 ? 4.865 6.774 -16.275 1.00 86.44 73 LYS A N 1
ATOM 570 C CA . LYS A 1 73 ? 5.025 8.015 -17.014 1.00 86.44 73 LYS A CA 1
ATOM 571 C C . LYS A 1 73 ? 6.022 7.749 -18.133 1.00 86.44 73 LYS A C 1
ATOM 573 O O . LYS A 1 73 ? 7.203 7.496 -17.878 1.00 86.44 73 LYS A O 1
ATOM 578 N N . HIS A 1 74 ? 5.530 7.808 -19.363 1.00 76.12 74 HIS A N 1
ATOM 579 C CA . HIS A 1 74 ? 6.365 7.753 -20.554 1.00 76.12 74 HIS A CA 1
ATOM 580 C C . HIS A 1 74 ? 7.028 9.117 -20.776 1.00 76.12 74 HIS A C 1
ATOM 582 O O . HIS A 1 74 ? 6.416 10.162 -20.551 1.00 76.12 74 HIS A O 1
ATOM 588 N N . ARG A 1 75 ? 8.299 9.118 -21.187 1.00 67.75 75 ARG A N 1
ATOM 589 C CA . ARG A 1 75 ? 8.981 10.322 -21.671 1.00 67.75 75 ARG A CA 1
ATOM 590 C C . ARG A 1 75 ? 8.893 10.321 -23.191 1.00 67.75 75 ARG A C 1
ATOM 592 O O . ARG A 1 75 ? 9.475 9.447 -23.819 1.00 67.75 75 ARG A O 1
ATOM 599 N N . GLN A 1 76 ? 8.146 11.270 -23.747 1.00 66.44 76 GLN A N 1
ATOM 600 C CA . GLN A 1 76 ? 7.963 11.413 -25.196 1.00 66.44 76 GLN A CA 1
ATOM 601 C C . GLN A 1 76 ? 8.582 12.703 -25.759 1.00 66.44 76 GLN A C 1
ATOM 603 O O . GLN A 1 76 ? 8.590 12.881 -26.970 1.00 66.44 76 GLN A O 1
ATOM 608 N N . SER A 1 77 ? 9.127 13.591 -24.918 1.00 66.56 77 SER A N 1
ATOM 609 C CA . SER A 1 77 ? 9.812 14.806 -25.372 1.00 66.56 77 SER A CA 1
ATOM 610 C C . SER A 1 77 ? 11.326 14.587 -25.536 1.00 66.56 77 SER A C 1
ATOM 612 O O . SER A 1 77 ? 11.996 14.099 -24.622 1.00 66.56 77 SER A O 1
ATOM 614 N N . GLY A 1 78 ? 11.857 14.972 -26.703 1.00 62.84 78 GLY A N 1
ATOM 615 C CA . GLY A 1 78 ? 13.282 14.920 -27.069 1.00 62.84 78 GLY A CA 1
ATOM 616 C C . GLY A 1 78 ? 13.710 13.655 -27.829 1.00 62.84 78 GLY A C 1
ATOM 617 O O . GLY A 1 78 ? 12.995 12.660 -27.861 1.00 62.84 78 GLY A O 1
ATOM 618 N N . SER A 1 79 ? 14.919 13.661 -28.401 1.00 58.09 79 SER A N 1
ATOM 619 C CA . SER A 1 79 ? 15.522 12.533 -29.148 1.00 58.09 79 SER A CA 1
ATOM 620 C C . SER A 1 79 ? 15.762 11.259 -28.309 1.00 58.09 79 SER A C 1
ATOM 622 O O . SER A 1 79 ? 16.124 10.215 -28.842 1.00 58.09 79 SER A O 1
ATOM 624 N N . SER A 1 80 ? 15.503 11.307 -26.996 1.00 56.38 80 SER A N 1
ATOM 625 C CA . SER A 1 80 ? 15.611 10.200 -26.031 1.00 56.38 80 SER A CA 1
ATOM 626 C C . SER A 1 80 ? 14.274 9.477 -25.773 1.00 56.38 80 SER A C 1
ATOM 628 O O . SER A 1 80 ? 13.944 9.124 -24.638 1.00 56.38 80 SER A O 1
ATOM 630 N N . VAL A 1 81 ? 13.511 9.192 -26.832 1.00 57.16 81 VAL A N 1
ATOM 631 C CA . VAL A 1 81 ? 12.182 8.530 -26.793 1.00 57.16 81 VAL A CA 1
ATOM 632 C C . VAL A 1 81 ? 12.218 7.095 -26.208 1.00 57.16 81 VAL A C 1
ATOM 634 O O . VAL A 1 81 ? 11.189 6.445 -26.050 1.00 57.16 81 VAL A O 1
ATOM 637 N N . ARG A 1 82 ? 13.399 6.573 -25.843 1.00 60.28 82 ARG A N 1
ATOM 638 C CA . ARG A 1 82 ? 13.620 5.197 -25.351 1.00 60.28 82 ARG A CA 1
ATOM 639 C C . ARG A 1 82 ? 14.098 5.101 -23.895 1.00 60.28 82 ARG A C 1
ATOM 641 O O . ARG A 1 82 ? 14.612 4.066 -23.482 1.00 60.28 82 ARG A O 1
ATOM 648 N N . GLY A 1 83 ? 13.947 6.159 -23.096 1.00 65.81 83 GLY A N 1
ATOM 649 C CA . GLY A 1 83 ? 14.276 6.101 -21.667 1.00 65.81 83 GLY A CA 1
ATOM 650 C C . GLY A 1 83 ? 13.387 5.117 -20.888 1.00 65.81 83 GLY A C 1
ATOM 651 O O . GLY A 1 83 ? 12.195 4.981 -21.168 1.00 65.81 83 GLY A O 1
ATOM 652 N N . ALA A 1 84 ? 13.944 4.455 -19.866 1.00 72.12 84 ALA A N 1
ATOM 653 C CA . ALA A 1 84 ? 13.175 3.573 -18.987 1.00 72.12 84 ALA A CA 1
ATOM 654 C C . ALA A 1 84 ? 11.996 4.327 -18.342 1.00 72.12 84 ALA A C 1
ATOM 656 O O . ALA A 1 84 ? 12.169 5.395 -17.745 1.00 72.12 84 ALA A O 1
ATOM 657 N N . SER A 1 85 ? 10.792 3.761 -18.453 1.00 77.69 85 SER A N 1
ATOM 658 C CA . SER A 1 85 ? 9.584 4.357 -17.874 1.00 77.69 85 SER A CA 1
ATOM 659 C C . SER A 1 85 ? 9.687 4.395 -16.346 1.00 77.69 85 SER A C 1
ATOM 661 O O . SER A 1 85 ? 10.084 3.416 -15.714 1.00 77.69 85 SER A O 1
ATOM 663 N N . ARG A 1 86 ? 9.320 5.529 -15.743 1.00 85.00 86 ARG A N 1
ATOM 664 C CA . ARG A 1 86 ? 9.268 5.717 -14.282 1.00 85.00 86 ARG A CA 1
ATOM 665 C C . ARG A 1 86 ? 7.822 5.885 -13.847 1.00 85.00 86 ARG A C 1
ATOM 667 O O . ARG A 1 86 ? 6.980 6.223 -14.666 1.00 85.00 86 ARG A O 1
ATOM 674 N N . ILE A 1 87 ? 7.517 5.694 -12.570 1.00 90.81 87 ILE A N 1
ATOM 675 C CA . ILE A 1 87 ? 6.199 6.082 -12.049 1.00 90.81 87 ILE A CA 1
ATOM 676 C C . ILE A 1 87 ? 6.025 7.606 -12.071 1.00 90.81 87 ILE A C 1
ATOM 678 O O . ILE A 1 87 ? 7.000 8.346 -11.937 1.00 90.81 87 ILE A O 1
ATOM 682 N N . SER A 1 88 ? 4.786 8.070 -12.230 1.00 88.06 88 SER A N 1
ATOM 683 C CA . SER A 1 88 ? 4.443 9.495 -12.301 1.00 88.06 88 SER A CA 1
ATOM 684 C C . SER A 1 88 ? 4.836 10.270 -11.042 1.00 88.06 88 SER A C 1
ATOM 686 O O . SER A 1 88 ? 5.375 11.367 -11.167 1.00 88.06 88 SER A O 1
ATOM 688 N N . ARG A 1 89 ? 4.593 9.709 -9.846 1.00 88.00 89 ARG A N 1
ATOM 689 C CA . ARG A 1 89 ? 4.778 10.365 -8.531 1.00 88.00 89 ARG A CA 1
ATOM 690 C C . ARG A 1 89 ? 3.925 11.623 -8.294 1.00 88.00 89 ARG A C 1
ATOM 692 O O . ARG A 1 89 ? 4.043 12.194 -7.217 1.00 88.00 89 ARG A O 1
ATOM 699 N N . THR A 1 90 ? 3.070 12.021 -9.239 1.00 88.56 90 THR A N 1
ATOM 700 C CA . THR A 1 90 ? 2.204 13.214 -9.149 1.00 88.56 90 THR A CA 1
ATOM 701 C C . THR A 1 90 ? 0.989 13.001 -8.234 1.00 88.56 90 THR A C 1
ATOM 703 O O . THR A 1 90 ? 0.375 13.966 -7.803 1.00 88.56 90 THR A O 1
ATOM 706 N N . GLY A 1 91 ? 0.654 11.748 -7.914 1.00 89.00 91 GLY A N 1
ATOM 707 C CA . GLY A 1 91 ? -0.437 11.401 -7.001 1.00 89.00 91 GLY A CA 1
ATOM 708 C C . GLY A 1 91 ? -0.071 11.457 -5.511 1.00 89.00 91 GLY A C 1
ATOM 709 O O . GLY A 1 91 ? 1.076 11.730 -5.139 1.00 89.00 91 GLY A O 1
ATOM 710 N N . ASN A 1 92 ? -1.038 11.109 -4.661 1.00 92.00 92 ASN A N 1
ATOM 711 C CA . ASN A 1 92 ? -0.960 11.138 -3.202 1.00 92.00 92 ASN A CA 1
ATOM 712 C C . ASN A 1 92 ? 0.262 10.363 -2.674 1.00 92.00 92 ASN A C 1
ATOM 714 O O . ASN A 1 92 ? 0.372 9.140 -2.811 1.00 92.00 92 ASN A O 1
ATOM 718 N N . SER A 1 93 ? 1.209 11.093 -2.080 1.00 92.50 93 SER A N 1
ATOM 719 C CA . SER A 1 93 ? 2.462 10.524 -1.589 1.00 92.50 93 SER A CA 1
ATOM 720 C C . SER A 1 93 ? 2.297 9.614 -0.388 1.00 92.50 93 SER A C 1
ATOM 722 O O . SER A 1 93 ? 3.057 8.653 -0.279 1.0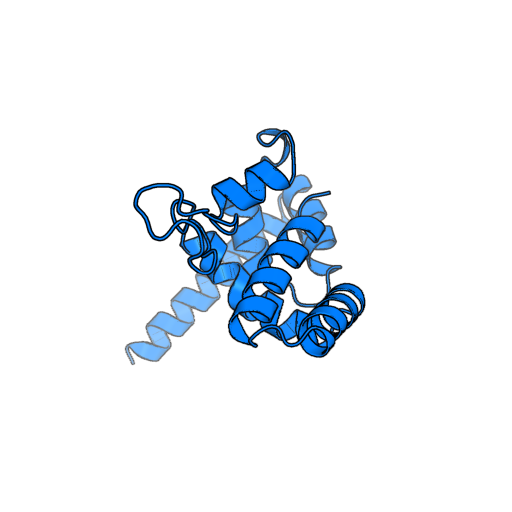0 92.50 93 SER A O 1
ATOM 724 N N . ASP A 1 94 ? 1.347 9.895 0.496 1.00 91.62 94 ASP A N 1
ATOM 725 C CA . ASP A 1 94 ? 1.207 9.152 1.747 1.00 91.62 94 ASP A CA 1
ATOM 726 C C . ASP A 1 94 ? 0.513 7.825 1.503 1.00 91.62 94 ASP A C 1
ATOM 728 O O . ASP A 1 94 ? 1.007 6.789 1.946 1.00 91.62 94 ASP A O 1
ATOM 732 N N . LEU A 1 95 ? -0.513 7.821 0.650 1.00 91.81 95 LEU A N 1
ATOM 733 C CA . LEU A 1 95 ? -1.110 6.589 0.156 1.00 91.81 95 LEU A CA 1
ATOM 734 C C . LEU A 1 95 ? -0.072 5.758 -0.613 1.00 91.81 95 LEU A C 1
ATOM 736 O O . LEU A 1 95 ? 0.064 4.565 -0.376 1.00 91.81 95 LEU A O 1
ATOM 740 N N . ARG A 1 96 ? 0.767 6.376 -1.455 1.00 94.69 96 ARG A N 1
ATOM 741 C CA . ARG A 1 96 ? 1.845 5.648 -2.145 1.00 94.69 96 ARG A CA 1
ATOM 742 C C . ARG A 1 96 ? 2.856 5.023 -1.178 1.00 94.69 96 ARG A C 1
ATOM 744 O O . ARG A 1 96 ? 3.247 3.877 -1.388 1.00 94.69 96 ARG A O 1
ATOM 751 N N . LYS A 1 97 ? 3.283 5.743 -0.135 1.00 94.69 97 LYS A N 1
ATOM 752 C CA . LYS A 1 97 ? 4.183 5.212 0.908 1.00 94.69 97 LYS A CA 1
ATOM 753 C C . LYS A 1 97 ? 3.523 4.067 1.680 1.00 94.69 97 LYS A C 1
ATOM 755 O O . LYS A 1 97 ? 4.179 3.061 1.940 1.00 94.69 97 LYS A O 1
ATOM 760 N N . ALA A 1 98 ? 2.232 4.189 1.985 1.00 94.75 98 ALA A N 1
ATOM 761 C CA . ALA A 1 98 ? 1.476 3.203 2.751 1.00 94.75 98 ALA A CA 1
ATOM 762 C C . ALA A 1 98 ? 1.422 1.818 2.092 1.00 94.75 98 ALA A C 1
ATOM 764 O O . ALA A 1 98 ? 1.274 0.829 2.801 1.00 94.75 98 ALA A O 1
ATOM 765 N N . PHE A 1 99 ? 1.589 1.731 0.766 1.00 95.62 99 PHE A N 1
ATOM 766 C CA . PHE A 1 99 ? 1.631 0.465 0.024 1.00 95.62 99 PHE A CA 1
ATOM 767 C C . PHE A 1 99 ? 3.025 -0.175 -0.068 1.00 95.62 99 PHE A C 1
ATOM 769 O O . PHE A 1 99 ? 3.127 -1.321 -0.499 1.00 95.62 99 PHE A O 1
ATOM 776 N N . TYR A 1 100 ? 4.101 0.513 0.333 1.00 96.44 100 TYR A N 1
ATOM 777 C CA . TYR A 1 100 ? 5.464 -0.014 0.191 1.00 96.44 100 TYR A CA 1
ATOM 778 C C . TYR A 1 100 ? 5.694 -1.257 1.063 1.00 96.44 100 TYR A C 1
ATOM 780 O O . TYR A 1 100 ? 6.050 -2.321 0.554 1.00 96.44 100 TYR A O 1
ATOM 788 N N . MET A 1 101 ? 5.443 -1.141 2.371 1.00 96.56 101 MET A N 1
ATOM 789 C CA . MET A 1 101 ? 5.603 -2.256 3.312 1.00 96.56 101 MET A CA 1
ATOM 790 C C . MET A 1 101 ? 4.613 -3.403 3.045 1.00 96.56 101 MET A C 1
ATOM 792 O O . MET A 1 101 ? 5.051 -4.556 3.010 1.00 96.56 101 MET A O 1
ATOM 796 N N . PRO A 1 102 ? 3.327 -3.137 2.748 1.00 96.56 102 PRO A N 1
ATOM 797 C CA . PRO A 1 102 ? 2.403 -4.175 2.306 1.00 96.56 102 PRO A CA 1
ATOM 798 C C . PRO A 1 102 ? 2.851 -4.924 1.058 1.00 96.56 102 PRO A C 1
ATOM 800 O O . PRO A 1 102 ? 2.737 -6.146 1.010 1.00 96.56 102 PRO A O 1
ATOM 803 N N . ALA A 1 103 ? 3.409 -4.233 0.059 1.00 97.38 103 ALA A N 1
ATOM 804 C CA . ALA A 1 103 ? 3.936 -4.888 -1.132 1.00 97.38 103 ALA A CA 1
ATOM 805 C C . ALA A 1 103 ? 5.144 -5.775 -0.802 1.00 97.38 103 ALA A C 1
ATOM 807 O O . ALA A 1 103 ? 5.205 -6.908 -1.273 1.00 97.38 103 ALA A O 1
ATOM 808 N N . MET A 1 104 ? 6.060 -5.310 0.053 1.00 96.88 104 MET A N 1
ATOM 809 C CA . MET A 1 104 ? 7.190 -6.114 0.539 1.00 96.88 104 MET A CA 1
ATOM 810 C C . MET A 1 104 ? 6.732 -7.396 1.246 1.00 96.88 104 MET A C 1
ATOM 812 O O . MET A 1 104 ? 7.276 -8.468 0.982 1.00 96.88 104 MET A O 1
ATOM 816 N N . SER A 1 105 ? 5.712 -7.301 2.105 1.00 96.69 105 SER A N 1
ATOM 817 C CA . SER A 1 105 ? 5.103 -8.463 2.764 1.00 96.69 105 SER A CA 1
ATOM 818 C C . SER A 1 105 ? 4.407 -9.384 1.752 1.00 96.69 105 SER A C 1
ATOM 820 O O . SER A 1 105 ? 4.622 -10.598 1.730 1.00 96.69 105 SER A O 1
ATOM 822 N N . SER A 1 106 ? 3.652 -8.799 0.822 1.00 97.12 106 SER A N 1
ATOM 823 C CA . SER A 1 106 ? 2.913 -9.522 -0.215 1.00 97.12 106 SER A CA 1
ATOM 824 C C . SER A 1 106 ? 3.817 -10.328 -1.147 1.00 97.12 106 SER A C 1
ATOM 826 O O . SER A 1 106 ? 3.445 -11.422 -1.557 1.00 97.12 106 SER A O 1
ATOM 828 N N . LEU A 1 107 ? 5.025 -9.844 -1.452 1.00 96.75 107 LEU A N 1
ATOM 829 C CA . LEU A 1 107 ? 6.008 -10.596 -2.245 1.00 96.75 107 LEU A CA 1
ATOM 830 C C . LEU A 1 107 ? 6.367 -11.956 -1.618 1.00 96.75 107 LEU A C 1
ATOM 832 O O . LEU A 1 107 ? 6.769 -12.872 -2.332 1.00 96.75 107 LEU A O 1
ATOM 836 N N . ARG A 1 108 ? 6.220 -12.096 -0.295 1.00 94.44 108 ARG A N 1
ATOM 837 C CA . ARG A 1 108 ? 6.527 -13.326 0.447 1.00 94.44 108 ARG A CA 1
ATOM 838 C C . ARG A 1 108 ? 5.285 -14.166 0.722 1.00 94.44 108 ARG A C 1
ATOM 840 O O . ARG A 1 108 ? 5.336 -15.384 0.559 1.00 94.44 108 ARG A O 1
ATOM 847 N N . HIS A 1 109 ? 4.194 -13.515 1.123 1.00 94.31 109 HIS A N 1
ATOM 848 C CA . HIS A 1 109 ? 3.037 -14.179 1.730 1.00 94.31 109 HIS A CA 1
ATOM 849 C C . HIS A 1 109 ? 1.780 -14.195 0.850 1.00 94.31 109 HIS A C 1
ATOM 851 O O . HIS A 1 109 ? 0.883 -14.995 1.091 1.00 94.31 109 HIS A O 1
ATOM 857 N N . ASN A 1 110 ? 1.700 -13.355 -0.185 1.00 96.19 110 ASN A N 1
ATOM 858 C CA . ASN A 1 110 ? 0.550 -13.311 -1.087 1.00 96.19 110 ASN A CA 1
ATOM 859 C C . ASN A 1 110 ? 0.853 -14.120 -2.355 1.00 96.19 110 ASN A C 1
ATOM 861 O O . ASN A 1 110 ? 1.696 -13.724 -3.161 1.00 96.19 110 ASN A O 1
ATOM 865 N N . CYS A 1 111 ? 0.170 -15.251 -2.550 1.00 96.12 111 CYS A N 1
ATOM 866 C CA . CYS A 1 111 ? 0.442 -16.176 -3.656 1.00 96.12 111 CYS A CA 1
ATOM 867 C C . CYS A 1 111 ? 0.328 -15.514 -5.043 1.00 96.12 111 CYS A C 1
ATOM 869 O O . CYS A 1 111 ? 1.195 -15.724 -5.894 1.00 96.12 111 CYS A O 1
ATOM 871 N N . ILE A 1 112 ? -0.673 -14.649 -5.244 1.00 96.06 112 ILE A N 1
ATOM 872 C CA . ILE A 1 112 ? -0.917 -13.938 -6.507 1.00 96.06 112 ILE A CA 1
ATOM 873 C C . ILE A 1 112 ? 0.236 -12.974 -6.806 1.00 96.06 112 ILE A C 1
ATOM 875 O O . ILE A 1 112 ? 0.768 -12.944 -7.920 1.00 96.06 112 ILE A O 1
ATOM 879 N N . ILE A 1 113 ? 0.640 -12.177 -5.813 1.00 97.12 113 ILE A N 1
ATOM 880 C CA . ILE A 1 113 ? 1.721 -11.197 -5.974 1.00 97.12 113 ILE A CA 1
ATOM 881 C C . ILE A 1 113 ? 3.075 -11.894 -6.105 1.00 97.12 113 ILE A C 1
ATOM 883 O O . ILE A 1 113 ? 3.874 -11.492 -6.952 1.00 97.12 113 ILE A O 1
ATOM 887 N N . LYS A 1 114 ? 3.314 -12.968 -5.349 1.00 97.25 114 LYS A N 1
ATOM 888 C CA . LYS A 1 114 ? 4.524 -13.787 -5.455 1.00 97.25 114 LYS A CA 1
ATOM 889 C C . LYS A 1 114 ? 4.677 -14.355 -6.865 1.00 97.25 114 LYS A C 1
ATOM 891 O O . LYS A 1 114 ? 5.692 -14.094 -7.506 1.00 97.25 114 LYS A O 1
ATOM 896 N N . GLN A 1 115 ? 3.650 -15.017 -7.402 1.00 97.62 115 GLN A N 1
ATOM 897 C CA . GLN A 1 115 ? 3.679 -15.555 -8.767 1.00 97.62 115 GLN A CA 1
ATOM 898 C C . GLN A 1 115 ? 3.864 -14.454 -9.825 1.00 97.62 115 GLN A C 1
ATOM 900 O O . GLN A 1 115 ? 4.615 -14.614 -10.787 1.00 97.62 115 GLN A O 1
ATOM 905 N N . PHE A 1 116 ? 3.198 -13.307 -9.661 1.00 97.62 116 PHE A N 1
ATOM 906 C CA . PHE A 1 116 ? 3.392 -12.156 -10.542 1.00 97.62 116 PHE A CA 1
ATOM 907 C C . PHE A 1 116 ? 4.837 -11.636 -10.507 1.00 97.62 116 PHE A C 1
ATOM 909 O O . PHE A 1 116 ? 5.425 -11.399 -11.561 1.00 97.62 116 PHE A O 1
ATOM 916 N N . SER A 1 117 ? 5.416 -11.501 -9.315 1.00 97.25 117 SER A N 1
ATOM 917 C CA . SER A 1 117 ? 6.785 -11.022 -9.133 1.00 97.25 117 SER A CA 1
ATOM 918 C C . SER A 1 117 ? 7.833 -11.985 -9.688 1.00 97.25 117 SER A C 1
ATOM 920 O O . SER A 1 117 ? 8.791 -11.522 -10.303 1.00 97.25 117 SER A O 1
ATOM 922 N N . GLN A 1 118 ? 7.609 -13.298 -9.561 1.00 97.62 118 GLN A N 1
ATOM 923 C CA . GLN A 1 118 ? 8.498 -14.317 -10.110 1.00 97.62 118 GLN A CA 1
ATOM 924 C C . GLN A 1 118 ? 8.596 -14.189 -11.631 1.00 97.62 118 GLN A C 1
ATOM 926 O O . GLN A 1 118 ? 9.689 -14.015 -12.149 1.00 97.62 118 GLN A O 1
ATOM 931 N N . ARG A 1 119 ? 7.458 -14.094 -12.334 1.00 98.12 119 ARG A N 1
ATOM 932 C CA . ARG A 1 119 ? 7.441 -13.895 -13.796 1.00 98.12 119 ARG A CA 1
ATOM 933 C C . ARG A 1 119 ? 8.217 -12.654 -14.243 1.00 98.12 119 ARG A C 1
ATOM 935 O O . ARG A 1 119 ? 8.880 -12.668 -15.277 1.00 98.12 119 ARG A O 1
ATOM 942 N N . LEU A 1 120 ? 8.131 -11.561 -13.479 1.00 97.25 120 LEU A N 1
ATOM 943 C CA . LEU A 1 120 ? 8.906 -10.351 -13.765 1.00 97.25 120 LEU A CA 1
ATOM 944 C C . LEU A 1 120 ? 10.403 -10.558 -13.507 1.00 97.25 120 LEU A C 1
ATOM 946 O O . LEU A 1 120 ? 11.219 -10.062 -14.283 1.00 97.25 120 LEU A O 1
ATOM 950 N N . SER A 1 121 ? 10.757 -11.279 -12.444 1.00 97.44 121 SER A N 1
ATOM 951 C CA . SER A 1 121 ? 12.141 -11.647 -12.140 1.00 97.44 121 SER A CA 1
ATOM 952 C C . SER A 1 121 ? 12.741 -12.523 -13.238 1.00 97.44 121 SER A C 1
ATOM 954 O O . SER A 1 121 ? 13.827 -12.216 -13.721 1.00 97.44 121 SER A O 1
ATOM 956 N N . ASP A 1 122 ? 12.008 -13.540 -13.693 1.00 97.81 122 ASP A N 1
ATOM 957 C CA . ASP A 1 122 ? 12.419 -14.447 -14.774 1.00 97.81 122 ASP A CA 1
ATOM 958 C C . ASP A 1 122 ? 12.603 -13.691 -16.100 1.00 97.81 122 ASP A C 1
ATOM 960 O O . ASP A 1 122 ? 13.467 -14.014 -16.907 1.00 97.81 122 ASP A O 1
ATOM 964 N N . SER A 1 123 ? 11.847 -12.604 -16.290 1.00 96.81 123 SER A N 1
ATOM 965 C CA . SER A 1 123 ? 11.993 -11.674 -17.419 1.00 96.81 123 SER A CA 1
ATOM 966 C C . SER A 1 123 ? 13.137 -10.656 -17.244 1.00 96.81 123 SER A C 1
ATOM 968 O O . SER A 1 123 ? 13.182 -9.648 -17.958 1.00 96.81 123 SER A O 1
ATOM 970 N N . GLY A 1 124 ? 14.010 -10.839 -16.249 1.00 95.94 124 GLY A N 1
ATOM 971 C CA . GLY A 1 124 ? 15.170 -9.985 -15.982 1.00 95.94 124 GLY A CA 1
ATOM 972 C C . GLY A 1 124 ? 14.832 -8.582 -15.471 1.00 95.94 124 GLY A C 1
ATOM 973 O O . GLY A 1 124 ? 15.630 -7.655 -15.628 1.00 95.94 124 GLY A O 1
ATOM 974 N N . LYS A 1 125 ? 13.638 -8.358 -14.898 1.00 94.38 125 LYS A N 1
ATOM 975 C CA . LYS A 1 125 ? 13.267 -7.022 -14.410 1.00 94.38 125 LYS A CA 1
ATOM 976 C C . LYS A 1 125 ? 14.018 -6.667 -13.115 1.00 94.38 125 LYS A C 1
ATOM 978 O O . LYS A 1 125 ? 14.128 -7.502 -12.220 1.00 94.38 125 LYS A O 1
ATOM 983 N N . PRO A 1 126 ? 14.472 -5.409 -12.945 1.00 94.81 126 PRO A N 1
ATOM 984 C CA . PRO A 1 126 ? 15.134 -4.982 -11.714 1.00 94.81 126 PRO A CA 1
ATOM 985 C C . PRO A 1 126 ? 14.233 -5.110 -10.479 1.00 94.81 126 PRO A C 1
ATOM 987 O O . PRO A 1 126 ? 13.044 -4.794 -10.540 1.00 94.81 126 PRO A O 1
ATOM 990 N N . LYS A 1 127 ? 14.817 -5.453 -9.322 1.00 95.25 127 LYS A N 1
ATOM 991 C CA . LYS A 1 127 ? 14.091 -5.650 -8.048 1.00 95.25 127 LYS A CA 1
ATOM 992 C C . LYS A 1 127 ? 13.178 -4.476 -7.679 1.00 95.25 127 LYS A C 1
ATOM 994 O O . LYS A 1 127 ? 12.030 -4.681 -7.298 1.00 95.25 127 LYS A O 1
ATOM 999 N N . MET A 1 128 ? 13.656 -3.241 -7.844 1.00 94.56 128 MET A N 1
ATOM 1000 C CA . MET A 1 128 ? 12.858 -2.050 -7.529 1.00 94.56 128 MET A CA 1
ATOM 1001 C C . MET A 1 128 ? 11.649 -1.889 -8.464 1.00 94.56 128 MET A C 1
ATOM 1003 O O . MET A 1 128 ? 10.583 -1.458 -8.031 1.00 94.56 128 MET A O 1
ATOM 1007 N N . LEU A 1 129 ? 11.783 -2.273 -9.739 1.00 94.94 129 LEU A N 1
ATOM 1008 C CA . LEU A 1 129 ? 10.663 -2.281 -10.682 1.00 94.94 129 LEU A CA 1
ATOM 1009 C C . LEU A 1 129 ? 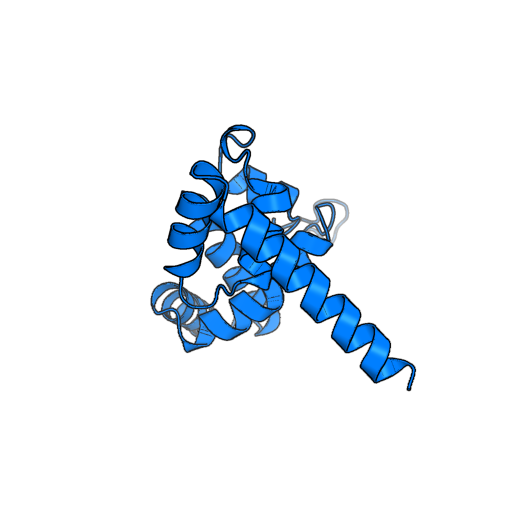9.626 -3.323 -10.259 1.00 94.94 129 LEU A C 1
ATOM 1011 O O . LEU A 1 129 ? 8.438 -3.015 -10.236 1.00 94.94 129 LEU A O 1
ATOM 1015 N N . ILE A 1 130 ? 10.076 -4.522 -9.880 1.00 96.94 130 ILE A N 1
ATOM 1016 C CA . ILE A 1 130 ? 9.206 -5.600 -9.392 1.00 96.94 130 ILE A CA 1
ATOM 1017 C C . ILE A 1 130 ? 8.421 -5.145 -8.161 1.00 96.94 130 ILE A C 1
ATOM 1019 O O . ILE A 1 130 ? 7.207 -5.326 -8.121 1.00 96.94 130 ILE A O 1
ATOM 1023 N N . LEU A 1 131 ? 9.076 -4.495 -7.195 1.00 97.25 131 LEU A N 1
ATOM 1024 C CA . LEU A 1 131 ? 8.406 -3.973 -6.005 1.00 97.25 131 LEU A CA 1
ATOM 1025 C C . LEU A 1 131 ? 7.343 -2.925 -6.358 1.00 97.25 131 LEU A C 1
ATOM 1027 O O . LEU A 1 131 ? 6.211 -3.017 -5.894 1.00 97.25 131 LEU A O 1
ATOM 1031 N N . ILE A 1 132 ? 7.664 -1.968 -7.230 1.00 96.44 132 ILE A N 1
ATOM 1032 C CA . ILE A 1 132 ? 6.698 -0.960 -7.694 1.00 96.44 132 ILE A CA 1
ATOM 1033 C C . ILE A 1 132 ? 5.521 -1.617 -8.432 1.00 96.44 132 ILE A C 1
ATOM 1035 O O . ILE A 1 132 ? 4.365 -1.230 -8.243 1.00 96.44 132 ILE A O 1
ATOM 1039 N N . ALA A 1 133 ? 5.792 -2.626 -9.259 1.00 96.25 133 ALA A N 1
ATOM 1040 C CA . ALA A 1 133 ? 4.757 -3.382 -9.950 1.00 96.25 133 ALA A CA 1
ATOM 1041 C C . ALA A 1 133 ? 3.881 -4.170 -8.962 1.00 96.25 133 ALA A C 1
ATOM 1043 O O . ALA A 1 133 ? 2.665 -4.219 -9.143 1.00 96.25 133 ALA A O 1
ATOM 1044 N N . ALA A 1 134 ? 4.467 -4.724 -7.896 1.00 97.31 134 ALA A N 1
ATOM 1045 C CA . ALA A 1 134 ? 3.747 -5.384 -6.812 1.00 97.31 134 ALA A CA 1
ATOM 1046 C C . ALA A 1 134 ? 2.874 -4.399 -6.024 1.00 97.31 134 ALA A C 1
ATOM 1048 O O . ALA A 1 134 ? 1.708 -4.701 -5.795 1.00 97.31 134 ALA A O 1
ATOM 1049 N N . MET A 1 135 ? 3.369 -3.196 -5.700 1.00 96.69 135 MET A N 1
ATOM 1050 C CA . MET A 1 135 ? 2.561 -2.128 -5.087 1.00 96.69 135 MET A CA 1
ATOM 1051 C C . MET A 1 135 ? 1.345 -1.795 -5.950 1.00 96.69 135 MET A C 1
ATOM 1053 O O . MET A 1 135 ? 0.220 -1.739 -5.458 1.00 96.69 135 MET A O 1
ATOM 1057 N N . ARG A 1 136 ? 1.555 -1.624 -7.261 1.00 95.94 136 ARG A N 1
ATOM 1058 C CA . ARG A 1 136 ? 0.464 -1.374 -8.204 1.00 95.94 136 ARG A CA 1
ATOM 1059 C C . ARG A 1 136 ? -0.513 -2.552 -8.265 1.00 95.94 136 ARG A C 1
ATOM 1061 O O . ARG A 1 136 ? -1.718 -2.327 -8.280 1.00 95.94 136 ARG A O 1
ATOM 1068 N N . LYS A 1 137 ? -0.023 -3.793 -8.325 1.00 95.62 137 LYS A N 1
ATOM 1069 C CA . LYS A 1 137 ? -0.870 -4.994 -8.375 1.00 95.62 137 LYS A CA 1
ATOM 1070 C C . LYS A 1 137 ? -1.681 -5.160 -7.089 1.00 95.62 137 LYS A C 1
ATOM 1072 O O . LYS A 1 137 ? -2.854 -5.492 -7.184 1.00 95.62 137 LYS A O 1
ATOM 1077 N N . LEU A 1 138 ? -1.089 -4.877 -5.931 1.00 95.00 138 LEU A N 1
ATOM 1078 C CA . LEU A 1 138 ? -1.776 -4.880 -4.643 1.00 95.00 138 LEU A CA 1
ATOM 1079 C C . LEU A 1 138 ? -2.884 -3.823 -4.610 1.00 95.00 138 LEU A C 1
ATOM 1081 O O . LEU A 1 138 ? -4.001 -4.144 -4.231 1.00 95.00 138 LEU A O 1
ATOM 1085 N N . LEU A 1 139 ? -2.618 -2.612 -5.111 1.00 93.31 139 LEU A N 1
ATOM 1086 C CA . LEU A 1 139 ? -3.630 -1.556 -5.227 1.00 93.31 139 LEU A CA 1
ATOM 1087 C C . LEU A 1 139 ? -4.815 -1.962 -6.126 1.00 93.31 139 LEU A C 1
ATOM 1089 O O . LEU A 1 139 ? -5.962 -1.628 -5.847 1.00 93.31 139 LEU A O 1
ATOM 1093 N N . HIS A 1 140 ? -4.543 -2.717 -7.193 1.00 92.50 140 HIS A N 1
ATOM 1094 C CA . HIS A 1 140 ? -5.587 -3.310 -8.032 1.00 92.50 140 HIS A CA 1
ATOM 1095 C C . HIS A 1 140 ? -6.394 -4.406 -7.323 1.00 92.50 140 HIS A C 1
ATOM 1097 O O . HIS A 1 140 ? -7.518 -4.644 -7.723 1.00 92.50 140 HIS A O 1
ATOM 1103 N N . ILE A 1 141 ? -5.830 -5.103 -6.334 1.00 91.88 141 ILE A N 1
ATOM 1104 C CA . ILE A 1 141 ? -6.556 -6.120 -5.554 1.00 91.88 141 ILE A CA 1
ATOM 1105 C C . ILE A 1 141 ? -7.401 -5.445 -4.467 1.00 91.88 141 ILE A C 1
ATOM 1107 O O . ILE A 1 141 ? -8.495 -5.904 -4.171 1.00 91.88 141 ILE A O 1
ATOM 1111 N N . THR A 1 142 ? -6.920 -4.335 -3.896 1.00 89.00 142 THR A N 1
ATOM 1112 C CA . THR A 1 142 ? -7.672 -3.559 -2.895 1.00 89.00 142 THR A CA 1
ATOM 1113 C C . THR A 1 142 ? -8.872 -2.808 -3.462 1.00 89.00 142 THR A C 1
ATOM 1115 O O . THR A 1 142 ? -9.744 -2.415 -2.696 1.00 89.00 142 THR A O 1
ATOM 1118 N N . TYR A 1 143 ? -8.893 -2.562 -4.774 1.00 81.00 143 TYR A N 1
ATOM 1119 C CA . TYR A 1 143 ? -10.000 -1.923 -5.480 1.00 81.00 143 TYR A CA 1
ATOM 1120 C C . TYR A 1 143 ? -10.711 -2.987 -6.332 1.00 81.00 143 TYR A C 1
ATOM 1122 O O . TYR A 1 143 ? -10.170 -3.328 -7.389 1.00 81.00 143 TYR A O 1
ATOM 1130 N N . PRO A 1 144 ? -11.842 -3.551 -5.870 1.00 58.78 144 PRO A N 1
ATOM 1131 C CA . PRO A 1 144 ? -12.658 -4.454 -6.679 1.00 58.78 144 PRO A CA 1
ATOM 1132 C C . PRO A 1 144 ? -13.318 -3.731 -7.862 1.00 58.78 144 PRO A C 1
ATOM 1134 O O . PRO A 1 144 ? -13.657 -2.533 -7.723 1.00 58.78 144 PRO A O 1
#

Radius of gyration: 17.39 Å; chains: 1; bounding box: 36×31×58 Å

Foldseek 3Di:
DVVVVVVVVVVVVLVVLVVVQCPDPLSVVLLVLQVVAFLDDSVLSSVCCVVCVVVVVDPALVVVCVQLQLDWDQDCPDPPNPDDTDGRNPHDPVNNVSLQRSLVRCCPTPPVLVVVLVVCVVVVHDPVVSSSVSSSVSSNSSRD

Secondary structure (DSSP, 8-state):
-HHHHHHHHHHHHHHHHHHHHHHSHHHHHHHHHHHTSTT--HHHHHHHHHHHS-GGG-SSHHHHHHHHT-SEE---SSS-TTPPPEE---S-HHHHHHTHHHHHHHHHH-HHHHHHHHHHHHTT--HHHHHHHHHHHHHHHH--

Sequence (144 aa):
MHIEFLETQIKEIEQLINYHIKNNKDLHNKAMLLESIPGIGAKTQAIVLAFLANIEKFSSAKQVVAFVGLNPKHRQSGSSVRGASRISRTGNSDLRKAFYMPAMSSLRHNCIIKQFSQRLSDSGKPKMLILIAAMRKLLHITYP

InterPro domains:
  IPR003346 Transposase IS116/IS110/IS902, C-terminal [PF02371] (33-116)
  IPR047650 Transposase IS110-like [PTHR33055] (2-143)